Protein AF-A0A814PKD3-F1 (afdb_monomer)

Mean predicted aligned error: 10.07 Å

Sequence (120 aa):
MDLLVVTLWNLKHYHAERYIA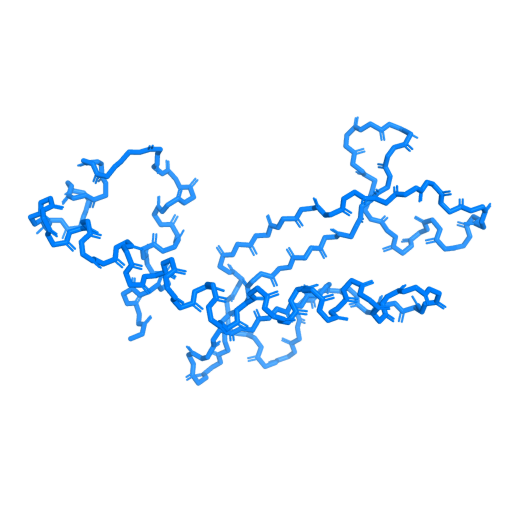TDLYLDPSMVHCMLSKIVDILHSSVYPELVSLLANMAGKNVKHGPEQHHKLIVDSTFIAIPKPNDSQQRKAYYNSKSATNYAFKVQIACDFYHRISTCV

Structure (mmCIF, N/CA/C/O backbone):
data_AF-A0A814PKD3-F1
#
_entry.id   AF-A0A814PKD3-F1
#
loop_
_atom_site.group_PDB
_atom_site.id
_atom_site.type_symbol
_atom_site.label_atom_id
_atom_site.label_alt_id
_atom_site.label_comp_id
_atom_site.label_asym_id
_atom_site.label_entity_id
_atom_site.label_seq_id
_atom_site.pdbx_PDB_ins_code
_atom_site.Cartn_x
_atom_site.Cartn_y
_atom_site.Cartn_z
_atom_site.occupancy
_atom_site.B_iso_or_equiv
_atom_site.auth_seq_id
_atom_site.auth_comp_id
_atom_site.auth_asym_id
_atom_site.auth_atom_id
_atom_site.pdbx_PDB_model_num
ATOM 1 N N . MET A 1 1 ? 3.229 -10.562 -11.720 1.00 53.62 1 MET A N 1
ATOM 2 C CA . MET A 1 1 ? 2.881 -10.010 -10.392 1.00 53.62 1 MET A CA 1
ATOM 3 C C . MET A 1 1 ? 4.115 -9.699 -9.543 1.00 53.62 1 MET A C 1
ATOM 5 O O . MET A 1 1 ? 4.053 -8.760 -8.766 1.00 53.62 1 MET A O 1
ATOM 9 N N . ASP A 1 2 ? 5.256 -10.369 -9.744 1.00 63.06 2 ASP A N 1
ATOM 10 C CA . ASP A 1 2 ? 6.516 -10.010 -9.059 1.00 63.06 2 ASP A CA 1
ATOM 11 C C . ASP A 1 2 ? 6.993 -8.583 -9.369 1.00 63.06 2 ASP A C 1
ATOM 13 O O . ASP A 1 2 ? 7.460 -7.880 -8.479 1.00 63.06 2 ASP A O 1
ATOM 17 N N . LEU A 1 3 ? 6.765 -8.109 -10.600 1.00 65.88 3 LEU A N 1
ATOM 18 C CA . LEU A 1 3 ? 7.083 -6.739 -11.014 1.00 65.88 3 LEU A CA 1
ATOM 19 C C . LEU A 1 3 ? 6.358 -5.682 -10.161 1.00 65.88 3 LEU A C 1
ATOM 21 O O . LEU A 1 3 ? 6.954 -4.689 -9.785 1.00 65.88 3 LEU A O 1
ATOM 25 N N . LEU A 1 4 ? 5.098 -5.928 -9.788 1.00 65.56 4 LEU A N 1
ATOM 26 C CA . LEU A 1 4 ? 4.282 -5.018 -8.974 1.00 65.56 4 LEU A CA 1
ATOM 27 C C . LEU A 1 4 ? 4.860 -4.861 -7.564 1.00 65.56 4 LEU A C 1
ATOM 29 O O . LEU A 1 4 ? 5.010 -3.749 -7.071 1.00 65.56 4 LEU A O 1
ATOM 33 N N . VAL A 1 5 ? 5.241 -5.977 -6.944 1.00 65.56 5 VAL A N 1
ATOM 34 C CA . VAL A 1 5 ? 5.875 -5.992 -5.622 1.00 65.56 5 VAL A CA 1
ATOM 35 C C . VAL A 1 5 ? 7.242 -5.311 -5.657 1.00 65.56 5 VAL A C 1
ATOM 37 O O . VAL A 1 5 ? 7.533 -4.479 -4.801 1.00 65.56 5 VAL A O 1
ATOM 40 N N . VAL A 1 6 ? 8.066 -5.626 -6.660 1.00 68.00 6 VAL A N 1
ATOM 41 C CA . VAL A 1 6 ? 9.390 -5.016 -6.842 1.00 68.00 6 VAL A CA 1
ATOM 42 C C . VAL A 1 6 ? 9.268 -3.514 -7.093 1.00 68.00 6 VAL A C 1
ATOM 44 O O . VAL A 1 6 ? 10.019 -2.735 -6.511 1.00 68.00 6 VAL A O 1
ATOM 47 N N . THR A 1 7 ? 8.314 -3.069 -7.909 1.00 68.38 7 THR A N 1
ATOM 48 C CA . THR A 1 7 ? 8.118 -1.641 -8.172 1.00 68.38 7 THR A CA 1
ATOM 49 C C . THR A 1 7 ? 7.571 -0.906 -6.949 1.00 68.38 7 THR A C 1
ATOM 51 O O . THR A 1 7 ? 8.069 0.171 -6.637 1.00 68.38 7 THR A O 1
ATOM 54 N N . LEU A 1 8 ? 6.624 -1.484 -6.203 1.00 68.44 8 LEU A N 1
ATOM 55 C CA . LEU A 1 8 ? 6.135 -0.893 -4.951 1.00 68.44 8 LEU A CA 1
ATOM 56 C C . LEU A 1 8 ? 7.239 -0.802 -3.885 1.00 68.44 8 LEU A C 1
ATOM 58 O O . LEU A 1 8 ? 7.366 0.215 -3.206 1.00 68.44 8 LEU A O 1
ATOM 62 N N . TRP A 1 9 ? 8.094 -1.822 -3.783 1.00 68.81 9 TRP A N 1
ATOM 63 C CA . TRP A 1 9 ? 9.277 -1.773 -2.924 1.00 68.81 9 TRP A CA 1
ATOM 64 C C . TRP A 1 9 ? 10.242 -0.657 -3.345 1.00 68.81 9 TRP A C 1
ATOM 66 O O . TRP A 1 9 ? 10.719 0.096 -2.498 1.00 68.81 9 TRP A O 1
ATOM 76 N N . ASN A 1 10 ? 10.505 -0.507 -4.644 1.00 67.25 10 ASN A N 1
ATOM 77 C CA . ASN A 1 10 ? 11.372 0.551 -5.164 1.00 67.25 10 ASN A CA 1
ATOM 78 C C . ASN A 1 10 ? 10.790 1.953 -4.943 1.00 67.25 10 ASN A C 1
ATOM 80 O O . ASN A 1 10 ? 11.535 2.857 -4.581 1.00 67.25 10 ASN A O 1
ATOM 84 N N . LEU A 1 11 ? 9.471 2.133 -5.063 1.00 69.44 11 LEU A N 1
ATOM 85 C CA . LEU A 1 11 ? 8.791 3.396 -4.746 1.00 69.44 11 LEU A CA 1
ATOM 86 C C . LEU A 1 11 ? 8.992 3.838 -3.292 1.00 69.44 11 LEU A C 1
ATOM 88 O O . LEU A 1 11 ? 9.049 5.032 -3.010 1.00 69.44 11 LEU A O 1
ATOM 92 N N . LYS A 1 12 ? 9.141 2.888 -2.365 1.00 68.81 12 LYS A N 1
ATOM 93 C CA . LYS A 1 12 ? 9.450 3.186 -0.961 1.00 68.81 12 LYS A CA 1
ATOM 94 C C . LYS A 1 12 ? 10.875 3.720 -0.762 1.00 68.81 12 LYS A C 1
ATOM 96 O O . LYS A 1 12 ? 11.117 4.452 0.193 1.00 68.81 12 LYS A O 1
ATOM 101 N N . HIS A 1 13 ? 11.810 3.337 -1.631 1.00 70.94 13 HIS A N 1
ATOM 102 C CA . HIS A 1 13 ? 13.234 3.673 -1.509 1.00 70.94 13 HIS A CA 1
ATOM 103 C C . HIS A 1 13 ? 13.647 4.849 -2.403 1.00 70.94 13 HIS A C 1
ATOM 105 O O . HIS A 1 13 ? 14.575 5.581 -2.063 1.00 70.94 13 HIS A O 1
ATOM 111 N N . TYR A 1 14 ? 12.946 5.063 -3.517 1.00 73.75 14 TYR A N 1
ATOM 112 C CA . TYR A 1 14 ? 13.277 6.071 -4.515 1.00 73.75 14 TYR A CA 1
ATOM 113 C C . TYR A 1 14 ? 12.160 7.097 -4.679 1.00 73.75 14 TYR A C 1
ATOM 115 O O . TYR A 1 14 ? 11.038 6.776 -5.050 1.00 73.75 14 TYR A O 1
ATOM 123 N N . HIS A 1 15 ? 12.506 8.371 -4.493 1.00 71.31 15 HIS A N 1
ATOM 124 C CA . HIS A 1 15 ? 11.575 9.493 -4.645 1.00 71.31 15 HIS A CA 1
ATOM 125 C C . HIS A 1 15 ? 11.369 9.956 -6.101 1.00 71.31 15 HIS A C 1
ATOM 127 O O . HIS A 1 15 ? 10.602 10.887 -6.332 1.00 71.31 15 HIS A O 1
ATOM 133 N N . ALA A 1 16 ? 12.066 9.365 -7.081 1.00 76.38 16 ALA A N 1
ATOM 134 C CA . ALA A 1 16 ? 11.964 9.766 -8.487 1.00 76.38 16 ALA A CA 1
ATOM 135 C C . ALA A 1 16 ? 12.110 8.582 -9.455 1.00 76.38 16 ALA A C 1
ATOM 137 O O . ALA A 1 16 ? 12.966 7.715 -9.264 1.00 76.38 16 ALA A O 1
ATOM 138 N N . GLU A 1 17 ? 11.336 8.613 -10.546 1.00 80.81 17 GLU A N 1
ATOM 139 C CA . GLU A 1 17 ? 11.250 7.546 -11.561 1.00 80.81 17 GLU A CA 1
ATOM 140 C C . GLU A 1 17 ? 12.612 7.177 -12.167 1.00 80.81 17 GLU A C 1
ATOM 142 O O . GLU A 1 17 ? 12.900 6.003 -12.386 1.00 80.81 17 GLU A O 1
ATOM 147 N N . ARG A 1 18 ? 13.491 8.168 -12.377 1.00 82.19 18 ARG A N 1
ATOM 148 C CA . ARG A 1 18 ? 14.828 7.967 -12.965 1.00 82.19 18 ARG A CA 1
ATOM 149 C C . ARG A 1 18 ? 15.704 6.979 -12.186 1.00 82.19 18 ARG A C 1
ATOM 151 O O . ARG A 1 18 ? 16.515 6.278 -12.785 1.00 82.19 18 ARG A O 1
ATOM 158 N N . TYR A 1 19 ? 15.547 6.922 -10.862 1.00 83.06 19 TYR A N 1
ATOM 159 C CA . TYR A 1 19 ? 16.320 6.007 -10.022 1.00 83.06 19 TYR A CA 1
ATOM 160 C C . TYR A 1 19 ? 15.792 4.579 -10.147 1.00 83.06 19 TYR A C 1
ATOM 162 O O . TYR A 1 19 ? 16.578 3.651 -10.280 1.00 83.06 19 TYR A O 1
ATOM 170 N N . ILE A 1 20 ? 14.469 4.423 -10.244 1.00 81.12 20 ILE A N 1
ATOM 171 C CA . ILE A 1 20 ? 13.818 3.134 -10.507 1.00 81.12 20 ILE A CA 1
ATOM 172 C C . ILE A 1 20 ? 14.215 2.602 -11.893 1.00 81.12 20 ILE A C 1
ATOM 174 O O . ILE A 1 20 ? 14.514 1.421 -12.036 1.00 81.12 20 ILE A O 1
ATOM 178 N N . ALA A 1 21 ? 14.253 3.472 -12.908 1.00 84.25 21 ALA A N 1
ATOM 179 C CA . ALA A 1 21 ? 14.690 3.122 -14.262 1.00 84.25 21 ALA A CA 1
ATOM 180 C C . ALA A 1 21 ? 16.131 2.604 -14.285 1.00 84.25 21 ALA A C 1
ATOM 182 O O . ALA A 1 21 ? 16.412 1.584 -14.910 1.00 84.25 21 ALA A O 1
ATOM 183 N N . THR A 1 22 ? 17.019 3.279 -13.551 1.00 85.38 22 THR A N 1
ATOM 184 C CA . THR A 1 22 ? 18.424 2.878 -13.419 1.00 85.38 22 THR A CA 1
ATOM 185 C C . THR A 1 22 ? 18.553 1.517 -12.736 1.00 85.38 22 THR A C 1
ATOM 187 O O . THR A 1 22 ? 19.208 0.632 -13.278 1.00 85.38 22 THR A O 1
ATOM 190 N N . ASP A 1 23 ? 17.892 1.323 -11.594 1.00 81.81 23 ASP A N 1
ATOM 191 C CA . ASP A 1 23 ? 18.001 0.091 -10.801 1.00 81.81 23 ASP A CA 1
ATOM 192 C C . ASP A 1 23 ? 17.406 -1.133 -11.497 1.00 81.81 23 ASP A C 1
ATOM 194 O O . ASP A 1 23 ? 17.924 -2.243 -11.377 1.00 81.81 23 ASP A O 1
ATOM 198 N N . LEU A 1 24 ? 16.310 -0.943 -12.231 1.00 82.00 24 LEU A N 1
ATOM 199 C CA . LEU A 1 24 ? 15.641 -2.027 -12.946 1.00 82.00 24 LEU A CA 1
ATOM 200 C C . LEU A 1 24 ? 16.182 -2.230 -14.367 1.00 82.00 24 LEU A C 1
ATOM 202 O O . LEU A 1 24 ? 15.719 -3.142 -15.050 1.00 82.00 24 LEU A O 1
ATOM 206 N N . TYR A 1 25 ? 17.143 -1.411 -14.811 1.00 86.56 25 TYR A N 1
ATOM 207 C CA . TYR A 1 25 ? 17.642 -1.384 -16.190 1.00 86.56 25 TYR A CA 1
ATOM 208 C C . TYR A 1 25 ? 16.509 -1.258 -17.222 1.00 86.56 25 TYR A C 1
ATOM 210 O O . TYR A 1 25 ? 16.459 -1.983 -18.217 1.00 86.56 25 TYR A O 1
ATOM 218 N N . LEU A 1 26 ? 15.574 -0.341 -16.968 1.00 85.38 26 LEU A N 1
ATOM 219 C CA . LEU A 1 26 ? 14.396 -0.107 -17.802 1.00 85.38 26 LEU A CA 1
ATOM 220 C C . LEU A 1 26 ? 14.417 1.278 -18.439 1.00 85.38 26 LEU A C 1
ATOM 222 O O . LEU A 1 26 ? 14.975 2.231 -17.896 1.00 85.38 26 LEU A O 1
ATOM 226 N N . ASP A 1 27 ? 13.730 1.398 -19.571 1.00 89.94 27 ASP A N 1
ATOM 227 C CA . ASP A 1 27 ? 13.464 2.695 -20.182 1.00 89.94 27 ASP A CA 1
ATOM 228 C C . ASP A 1 27 ? 12.543 3.551 -19.279 1.00 89.94 27 ASP A C 1
ATOM 230 O O . ASP A 1 27 ? 11.570 3.021 -18.724 1.00 89.94 27 ASP A O 1
ATOM 234 N N . PRO A 1 28 ? 12.784 4.870 -19.137 1.00 84.88 28 PRO A N 1
ATOM 235 C CA . PRO A 1 28 ? 11.940 5.744 -18.322 1.00 84.88 28 PRO A CA 1
ATOM 236 C C . PRO A 1 28 ? 10.455 5.721 -18.705 1.00 84.88 28 PRO A C 1
ATOM 238 O O . PRO A 1 28 ? 9.602 5.744 -17.821 1.00 84.88 28 PRO A O 1
ATOM 241 N N . SER A 1 29 ? 10.120 5.616 -19.996 1.00 86.75 29 SER A N 1
ATOM 242 C CA . SER A 1 29 ? 8.723 5.533 -20.445 1.00 86.75 29 SER A CA 1
ATOM 243 C C . SER A 1 29 ? 8.054 4.231 -19.999 1.00 86.75 29 SER A C 1
ATOM 245 O O . SER A 1 29 ? 6.871 4.215 -19.648 1.00 86.75 29 SER A O 1
ATOM 247 N N . MET A 1 30 ? 8.825 3.143 -19.933 1.00 84.19 30 MET A N 1
ATOM 248 C CA . MET A 1 30 ? 8.363 1.859 -19.423 1.00 84.19 30 MET A CA 1
ATOM 249 C C . MET A 1 30 ? 8.148 1.918 -17.909 1.00 84.19 30 MET A C 1
ATOM 251 O O . MET A 1 30 ? 7.130 1.422 -17.429 1.00 84.19 30 MET A O 1
ATOM 255 N N . VAL A 1 31 ? 9.038 2.583 -17.163 1.00 83.44 31 VAL A N 1
ATOM 256 C CA . VAL A 1 31 ? 8.837 2.855 -15.729 1.00 83.44 31 VAL A CA 1
ATOM 257 C C . VAL A 1 31 ? 7.584 3.683 -15.498 1.00 83.44 31 VAL A C 1
ATOM 259 O O . VAL A 1 31 ? 6.755 3.285 -14.685 1.00 83.44 31 VAL A O 1
ATOM 262 N N . HIS A 1 32 ? 7.394 4.764 -16.249 1.00 82.75 32 HIS A N 1
ATOM 263 C CA . HIS A 1 32 ? 6.195 5.588 -16.154 1.00 82.75 32 HIS A CA 1
ATOM 264 C C . HIS A 1 32 ? 4.921 4.764 -16.401 1.00 82.75 32 HIS A C 1
ATOM 266 O O . HIS A 1 32 ? 4.014 4.758 -15.573 1.00 82.75 32 HIS A O 1
ATOM 272 N N . CYS A 1 33 ? 4.885 3.969 -17.477 1.00 84.06 33 CYS A N 1
ATOM 273 C CA . CYS A 1 33 ? 3.752 3.093 -17.784 1.00 84.06 33 CYS A CA 1
ATOM 274 C C . CYS A 1 33 ? 3.478 2.066 -16.671 1.00 84.06 33 CYS A C 1
ATOM 276 O O . CYS A 1 33 ? 2.321 1.828 -16.314 1.00 84.06 33 CYS A O 1
ATOM 278 N N . MET A 1 34 ? 4.526 1.457 -16.105 1.00 82.44 34 MET A N 1
ATOM 279 C CA . MET A 1 34 ? 4.380 0.554 -14.963 1.00 82.44 34 MET A CA 1
ATOM 280 C C . MET A 1 34 ? 3.789 1.285 -13.760 1.00 82.44 34 MET A C 1
ATOM 282 O O . MET A 1 34 ? 2.818 0.802 -13.189 1.00 82.44 34 MET A O 1
ATOM 286 N N . LEU A 1 35 ? 4.333 2.447 -13.396 1.00 80.81 35 LEU A N 1
ATOM 287 C CA . LEU A 1 35 ? 3.863 3.232 -12.258 1.00 80.81 35 LEU A CA 1
ATOM 288 C C . LEU A 1 35 ? 2.398 3.639 -12.410 1.00 80.81 35 LEU A C 1
ATOM 290 O O . LEU A 1 35 ? 1.632 3.450 -11.467 1.00 80.81 35 LEU A O 1
ATOM 294 N N . SER A 1 36 ? 1.975 4.091 -13.594 1.00 78.69 36 SER A N 1
ATOM 295 C CA . SER A 1 36 ? 0.564 4.390 -13.869 1.00 78.69 36 SER A CA 1
ATOM 296 C C . SER A 1 36 ? -0.330 3.172 -13.637 1.00 78.69 36 SER A C 1
ATOM 298 O O . SER A 1 36 ? -1.309 3.264 -12.903 1.00 78.69 36 SER A O 1
ATOM 300 N N . LYS A 1 37 ? 0.047 1.994 -14.156 1.00 80.62 37 LYS A N 1
ATOM 301 C CA . LYS A 1 37 ? -0.722 0.756 -13.933 1.00 80.62 37 LYS A CA 1
ATOM 302 C C . LYS A 1 37 ? -0.795 0.363 -12.461 1.00 80.62 37 LYS A C 1
ATOM 304 O O . LYS A 1 37 ? -1.804 -0.174 -12.016 1.00 80.62 37 LYS A O 1
ATOM 309 N N . ILE A 1 38 ? 0.272 0.596 -11.701 1.00 78.56 38 ILE A N 1
ATOM 310 C CA . ILE A 1 38 ? 0.292 0.325 -10.261 1.00 78.56 38 ILE A CA 1
ATOM 311 C C . ILE A 1 38 ? -0.668 1.261 -9.538 1.00 78.56 38 ILE A C 1
ATOM 313 O O . ILE A 1 38 ? -1.451 0.793 -8.717 1.00 78.56 38 ILE A O 1
ATOM 317 N N . VAL A 1 39 ? -0.647 2.554 -9.867 1.00 78.12 39 VAL A N 1
ATOM 318 C CA . VAL A 1 39 ? -1.598 3.534 -9.331 1.00 78.12 39 VAL A CA 1
ATOM 319 C C . VAL A 1 39 ? -3.032 3.114 -9.647 1.00 78.12 39 VAL A C 1
ATOM 321 O O . VAL A 1 39 ? -3.859 3.107 -8.740 1.00 78.12 39 VAL A O 1
ATOM 324 N N . ASP A 1 40 ? -3.315 2.669 -10.872 1.00 78.06 40 ASP A N 1
ATOM 325 C CA . ASP A 1 40 ? -4.645 2.189 -11.264 1.00 78.06 40 ASP A CA 1
ATOM 326 C C . ASP A 1 40 ? -5.078 0.946 -10.466 1.00 78.06 40 ASP A C 1
ATOM 328 O O . ASP A 1 40 ? -6.224 0.856 -10.016 1.00 78.06 40 ASP A O 1
ATOM 332 N N . ILE A 1 41 ? -4.171 -0.013 -10.236 1.00 76.94 41 ILE A N 1
ATOM 333 C CA . ILE A 1 41 ? -4.439 -1.207 -9.414 1.00 76.94 41 ILE A CA 1
ATOM 334 C C . ILE A 1 41 ? -4.713 -0.810 -7.961 1.00 76.94 41 ILE A C 1
ATOM 336 O O . ILE A 1 41 ? -5.692 -1.267 -7.373 1.00 76.94 41 ILE A O 1
ATOM 340 N N . LEU A 1 42 ? -3.885 0.059 -7.378 1.00 75.31 42 LEU A N 1
ATOM 341 C CA . LEU A 1 42 ? -4.088 0.546 -6.015 1.00 75.31 42 LEU A CA 1
ATOM 342 C C . LEU A 1 42 ? -5.413 1.314 -5.900 1.00 75.31 42 LEU A C 1
ATOM 344 O O . LEU A 1 42 ? -6.188 1.083 -4.976 1.00 75.31 42 LEU A O 1
ATOM 348 N N . HIS A 1 43 ? -5.725 2.178 -6.860 1.00 76.81 43 HIS A N 1
ATOM 349 C CA . HIS A 1 43 ? -6.966 2.944 -6.853 1.00 76.81 43 HIS A CA 1
ATOM 350 C C . HIS A 1 43 ? -8.206 2.054 -7.025 1.00 76.81 43 HIS A C 1
ATOM 352 O O . HIS A 1 43 ? -9.224 2.284 -6.385 1.00 76.81 43 HIS A O 1
ATOM 358 N N . SER A 1 44 ? -8.142 1.022 -7.865 1.00 77.19 44 SER A N 1
ATOM 359 C CA . SER A 1 44 ? -9.284 0.128 -8.107 1.00 77.19 44 SER A CA 1
ATOM 360 C C . SER A 1 44 ? -9.473 -0.940 -7.029 1.00 77.19 44 SER A C 1
ATOM 362 O O . SER A 1 44 ? -10.608 -1.315 -6.751 1.00 77.19 44 SER A O 1
ATOM 364 N N . SER A 1 45 ? -8.386 -1.427 -6.424 1.00 73.19 45 SER A N 1
ATOM 365 C CA . SER A 1 45 ? -8.422 -2.585 -5.518 1.00 73.19 45 SER A CA 1
ATOM 366 C C . SER A 1 45 ? -8.250 -2.196 -4.050 1.00 73.19 45 SER A C 1
ATOM 368 O O . SER A 1 45 ? -8.944 -2.717 -3.189 1.00 73.19 45 SER A O 1
ATOM 370 N N . VAL A 1 46 ? -7.349 -1.256 -3.753 1.00 73.19 46 VAL A N 1
ATOM 371 C CA . VAL A 1 46 ? -6.970 -0.901 -2.373 1.00 73.19 46 VAL A CA 1
ATOM 372 C C . VAL A 1 46 ? -7.835 0.235 -1.841 1.00 73.19 46 VAL A C 1
ATOM 374 O O . VAL A 1 46 ? -8.293 0.181 -0.703 1.00 73.19 46 VAL A O 1
ATOM 377 N N . TYR A 1 47 ? -8.089 1.269 -2.648 1.00 76.12 47 TYR A N 1
ATOM 378 C CA . TYR A 1 47 ? -8.839 2.443 -2.193 1.00 76.12 47 TYR A CA 1
ATOM 379 C C . TYR A 1 47 ? -10.274 2.118 -1.727 1.00 76.12 47 TYR A C 1
ATOM 381 O O . TYR A 1 47 ? -10.642 2.572 -0.641 1.00 76.12 47 TYR A O 1
ATOM 389 N N . PRO A 1 48 ? -11.081 1.302 -2.441 1.00 76.69 48 PRO A N 1
ATOM 390 C CA . PRO A 1 48 ? -12.429 0.963 -1.984 1.00 76.69 48 PRO A CA 1
ATOM 391 C C . PRO A 1 48 ? -12.425 0.168 -0.676 1.00 76.69 48 PRO A C 1
ATOM 393 O O . PRO A 1 48 ? -13.247 0.427 0.205 1.00 76.69 48 PRO A O 1
ATOM 396 N N . GLU A 1 49 ? -11.477 -0.764 -0.521 1.00 72.81 49 GLU A N 1
ATOM 397 C CA . GLU A 1 49 ? -11.298 -1.507 0.728 1.00 72.81 49 GLU A CA 1
ATOM 398 C C . GLU A 1 49 ? -10.917 -0.574 1.874 1.00 72.81 49 GLU A C 1
ATOM 400 O O . GLU A 1 49 ? -11.524 -0.648 2.938 1.00 72.81 49 GLU A O 1
ATOM 405 N N . LEU A 1 50 ? -9.986 0.357 1.648 1.00 72.06 50 LEU A N 1
ATOM 406 C CA . LEU A 1 50 ? -9.557 1.329 2.652 1.00 72.06 50 LEU A CA 1
ATOM 407 C C . LEU A 1 50 ? -10.723 2.212 3.123 1.00 72.06 50 LEU A C 1
ATOM 409 O O . LEU A 1 50 ? -10.904 2.421 4.323 1.00 72.06 50 LEU A O 1
ATOM 413 N N . VAL A 1 51 ? -11.540 2.705 2.188 1.00 74.56 51 VAL A N 1
ATOM 414 C CA . VAL A 1 51 ? -12.727 3.520 2.491 1.00 74.56 51 VAL A CA 1
ATOM 415 C C . VAL A 1 51 ? -13.764 2.706 3.273 1.00 74.56 51 VAL A C 1
ATOM 417 O O . VAL A 1 51 ? -14.285 3.180 4.285 1.00 74.56 51 VAL A O 1
ATOM 420 N N . SER A 1 52 ? -14.032 1.466 2.855 1.00 73.56 52 SER A N 1
ATOM 421 C CA . SER A 1 52 ? -14.957 0.555 3.544 1.00 73.56 52 SER A CA 1
ATOM 422 C C . SER A 1 52 ? -14.470 0.192 4.949 1.00 73.56 52 SER A C 1
ATOM 424 O O . SER A 1 52 ? -15.241 0.187 5.911 1.00 73.56 52 SER A O 1
ATOM 426 N N . LEU A 1 53 ? -13.175 -0.074 5.097 1.00 70.12 53 LEU A N 1
ATOM 427 C CA . LEU A 1 53 ? -12.535 -0.388 6.364 1.00 70.12 53 LEU A CA 1
ATOM 428 C C . LEU A 1 53 ? -12.677 0.783 7.343 1.00 70.12 53 LEU A C 1
ATOM 430 O O . LEU A 1 53 ? -13.116 0.580 8.473 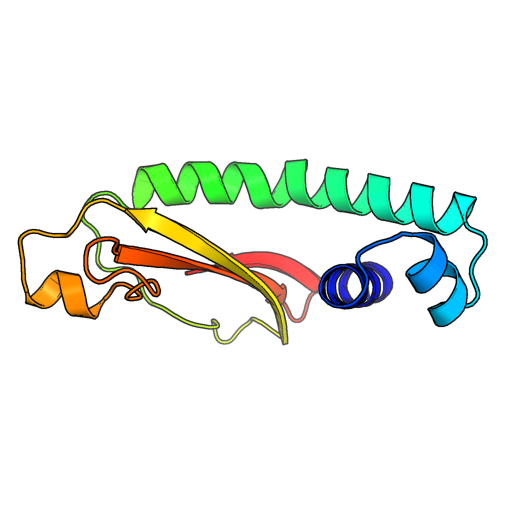1.00 70.12 53 LEU A O 1
ATOM 434 N N . LEU A 1 54 ? -12.420 2.017 6.902 1.00 67.38 54 LEU A N 1
ATOM 435 C CA . LEU A 1 54 ? -12.617 3.211 7.729 1.00 67.38 54 LEU A CA 1
ATOM 436 C C . LEU A 1 54 ? -14.066 3.385 8.196 1.00 67.38 54 LEU A C 1
ATOM 438 O O . LEU A 1 54 ? -14.288 3.718 9.360 1.00 67.38 54 LEU A O 1
ATOM 442 N N . ALA A 1 55 ? -15.044 3.105 7.333 1.00 69.38 55 ALA A N 1
ATOM 443 C CA . ALA A 1 55 ? -16.456 3.137 7.712 1.00 69.38 55 ALA A CA 1
ATOM 444 C C . ALA A 1 55 ? -16.810 2.049 8.748 1.00 69.38 55 ALA A C 1
ATOM 446 O O . ALA A 1 55 ? -17.595 2.287 9.665 1.00 69.38 55 ALA A O 1
ATOM 447 N N . ASN A 1 56 ? -16.204 0.864 8.636 1.00 65.12 56 ASN A N 1
ATOM 448 C CA . ASN A 1 56 ? -16.493 -0.298 9.481 1.00 65.12 56 ASN A CA 1
ATOM 449 C C . ASN A 1 56 ? -15.730 -0.331 10.817 1.00 65.12 56 ASN A C 1
ATOM 451 O O . ASN A 1 56 ? -16.130 -1.069 11.723 1.00 65.12 56 ASN A O 1
ATOM 455 N N . MET A 1 57 ? -14.642 0.433 10.950 1.00 63.34 57 MET A N 1
ATOM 456 C CA . MET A 1 57 ? -13.800 0.471 12.154 1.00 63.34 57 MET A CA 1
ATOM 457 C C . MET A 1 57 ? -14.338 1.376 13.272 1.00 63.34 57 MET A C 1
ATOM 459 O O . MET A 1 57 ? -13.768 1.393 14.365 1.00 63.34 57 MET A O 1
ATOM 463 N N . ALA A 1 58 ? -15.456 2.078 13.065 1.00 58.50 58 ALA A N 1
ATOM 464 C CA . ALA A 1 58 ? -16.129 2.817 14.130 1.00 58.50 58 ALA A CA 1
ATOM 465 C C . ALA A 1 58 ? -16.622 1.857 15.239 1.00 58.50 58 ALA A C 1
ATOM 467 O O . ALA A 1 58 ? -17.662 1.214 15.119 1.00 58.50 58 ALA A O 1
ATOM 468 N N . GLY A 1 59 ? -15.856 1.755 16.333 1.00 55.84 59 GLY A N 1
ATOM 469 C CA . GLY A 1 59 ? -16.257 1.063 17.564 1.00 55.84 59 GLY A CA 1
ATOM 470 C C . GLY A 1 59 ? -15.953 -0.439 17.650 1.00 55.84 59 GLY A C 1
ATOM 471 O O . GLY A 1 59 ? -16.503 -1.099 18.531 1.00 55.84 59 GLY A O 1
ATOM 472 N N . LYS A 1 60 ? -15.095 -1.003 16.787 1.00 60.25 60 LYS A N 1
ATOM 473 C CA . LYS A 1 60 ? -14.734 -2.437 16.822 1.00 60.25 60 LYS A CA 1
ATOM 474 C C . LYS A 1 60 ? -13.290 -2.676 17.271 1.00 60.25 60 LYS A C 1
ATOM 476 O O . LYS A 1 60 ? -12.401 -1.887 16.972 1.00 60.25 60 LYS A O 1
ATOM 481 N N . ASN A 1 61 ? -13.058 -3.805 17.950 1.00 57.28 61 ASN A N 1
ATOM 482 C CA . ASN A 1 61 ? -11.713 -4.328 18.203 1.00 57.28 61 ASN A CA 1
ATOM 483 C C . ASN A 1 61 ? -11.157 -4.909 16.902 1.00 57.28 61 ASN A C 1
ATOM 485 O O . ASN A 1 61 ? -11.654 -5.925 16.414 1.00 57.28 61 ASN A O 1
ATOM 489 N N . VAL A 1 62 ? -10.140 -4.260 16.348 1.00 60.88 62 VAL A N 1
ATOM 490 C CA . VAL A 1 62 ? -9.512 -4.672 15.093 1.00 60.88 62 VAL A CA 1
ATOM 491 C C . VAL A 1 62 ? -8.262 -5.481 15.420 1.00 60.88 62 VAL A C 1
ATOM 493 O O . VAL A 1 62 ? -7.461 -5.087 16.268 1.00 60.88 62 VAL A O 1
ATOM 496 N N . LYS A 1 63 ? -8.124 -6.659 14.804 1.00 59.78 63 LYS A N 1
ATOM 497 C CA . LYS A 1 63 ? -6.896 -7.446 14.927 1.00 59.78 63 LYS A CA 1
ATOM 498 C C . LYS A 1 63 ? -5.809 -6.750 14.123 1.00 59.78 63 LYS A C 1
ATOM 500 O O . LYS A 1 63 ? -6.041 -6.443 12.962 1.00 59.78 63 LYS A O 1
ATOM 505 N N . HIS A 1 64 ? -4.671 -6.531 14.770 1.00 62.34 64 HIS A N 1
ATOM 506 C CA . HIS A 1 64 ? -3.506 -5.909 14.165 1.00 62.34 64 HIS A CA 1
ATOM 507 C C . HIS A 1 64 ? -2.488 -6.960 13.723 1.00 62.34 64 HIS A C 1
ATOM 509 O O . HIS A 1 64 ? -2.109 -7.823 14.522 1.00 62.34 64 HIS A O 1
ATOM 515 N N . GLY A 1 65 ? -1.986 -6.833 12.498 1.00 59.38 65 GLY A N 1
ATOM 516 C CA . GLY A 1 65 ? -0.818 -7.552 11.998 1.00 59.38 65 GLY A CA 1
ATOM 517 C C . GLY A 1 65 ? -1.080 -8.461 10.793 1.00 59.38 65 GLY A C 1
ATOM 518 O O . GLY A 1 65 ? -2.212 -8.624 10.343 1.00 59.38 65 GLY A O 1
ATOM 519 N N . PRO A 1 66 ? -0.010 -9.065 10.244 1.00 62.34 66 PRO A N 1
ATOM 520 C CA . PRO A 1 66 ? -0.108 -9.898 9.055 1.00 62.34 66 PRO A CA 1
ATOM 521 C C . PRO A 1 66 ? -0.960 -11.142 9.319 1.00 62.34 66 PRO A C 1
ATOM 523 O O . PRO A 1 66 ? -0.713 -11.899 10.259 1.00 62.34 66 PRO A O 1
ATOM 526 N N . GLU A 1 67 ? -1.942 -11.376 8.453 1.00 72.62 67 GLU A N 1
ATOM 527 C CA . GLU A 1 67 ? -2.693 -12.625 8.439 1.00 72.62 67 GLU A CA 1
ATOM 528 C C . GLU A 1 67 ? -1.841 -13.790 7.917 1.00 72.62 67 GLU A C 1
ATOM 530 O O . GLU A 1 67 ? -0.906 -13.600 7.140 1.00 72.62 67 GLU A O 1
ATOM 535 N N . GLN A 1 68 ? -2.191 -15.022 8.307 1.00 76.00 68 GLN A N 1
ATOM 536 C CA . GLN A 1 68 ? -1.435 -16.237 7.951 1.00 76.00 68 GLN A CA 1
ATOM 537 C C . GLN A 1 68 ? -1.294 -16.465 6.438 1.00 76.00 68 GLN A C 1
ATOM 539 O O . GLN A 1 68 ? -0.396 -17.181 6.005 1.00 76.00 68 GLN A O 1
ATOM 544 N N . HIS A 1 69 ? -2.179 -15.875 5.636 1.00 75.69 69 HIS A N 1
ATOM 545 C CA . HIS A 1 69 ? -2.176 -16.022 4.186 1.00 75.69 69 HIS A CA 1
ATOM 546 C C . HIS A 1 69 ? -1.381 -14.919 3.462 1.00 75.69 69 HIS A C 1
ATOM 548 O O . HIS A 1 69 ? -1.222 -14.989 2.243 1.00 75.69 69 HIS A O 1
ATOM 554 N N . HIS A 1 70 ? -0.857 -13.919 4.177 1.00 78.19 70 HIS A N 1
ATOM 555 C CA . HIS A 1 70 ? -0.016 -12.882 3.586 1.00 78.19 70 HIS A CA 1
ATOM 556 C C . HIS A 1 70 ? 1.425 -13.374 3.414 1.00 78.19 70 HIS A C 1
ATOM 558 O O . HIS A 1 70 ? 2.052 -13.864 4.351 1.00 78.19 70 HIS A O 1
ATOM 564 N N . LYS A 1 71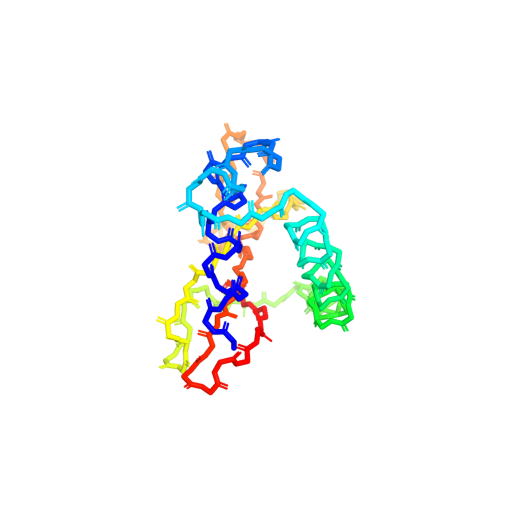 ? 1.964 -13.205 2.204 1.00 78.12 71 LYS A N 1
ATOM 565 C CA . LYS A 1 71 ? 3.342 -13.562 1.845 1.00 78.12 71 LYS A CA 1
ATOM 566 C C . LYS A 1 71 ? 4.309 -12.413 2.124 1.00 78.12 71 LYS A C 1
ATOM 568 O O . LYS A 1 71 ? 5.436 -12.651 2.550 1.00 78.12 71 LYS A O 1
ATOM 573 N N . LEU A 1 72 ? 3.890 -11.173 1.863 1.00 76.69 72 LEU A N 1
ATOM 574 C CA . LEU A 1 72 ? 4.732 -9.986 2.004 1.00 76.69 72 LEU A CA 1
ATOM 575 C C . LEU A 1 72 ? 3.901 -8.748 2.350 1.00 76.69 72 LEU A C 1
ATOM 577 O O . LEU A 1 72 ? 2.865 -8.503 1.737 1.00 76.69 72 LEU A O 1
ATOM 581 N N . ILE A 1 73 ? 4.404 -7.927 3.273 1.00 74.31 73 ILE A N 1
ATOM 582 C CA . ILE A 1 73 ? 3.905 -6.564 3.469 1.00 74.31 73 ILE A CA 1
ATOM 583 C C . ILE A 1 73 ? 4.667 -5.633 2.533 1.00 74.31 73 ILE A C 1
ATOM 585 O O . ILE A 1 73 ? 5.885 -5.494 2.647 1.00 74.31 73 ILE A O 1
ATOM 589 N N . VAL A 1 74 ? 3.941 -5.015 1.610 1.00 73.12 74 VAL A N 1
ATOM 590 C CA . VAL A 1 74 ? 4.511 -4.200 0.538 1.00 73.12 74 VAL A CA 1
ATOM 591 C C . VAL A 1 74 ? 4.664 -2.748 0.980 1.00 73.12 74 VAL A C 1
ATOM 593 O O . VAL A 1 74 ? 5.697 -2.130 0.736 1.00 73.12 74 VAL A O 1
ATOM 596 N N . ASP A 1 75 ? 3.671 -2.229 1.698 1.00 73.06 75 ASP A N 1
ATOM 597 C CA . ASP A 1 75 ? 3.723 -0.898 2.291 1.00 73.06 75 ASP A CA 1
ATOM 598 C C . ASP A 1 75 ? 2.892 -0.836 3.580 1.00 73.06 75 ASP A C 1
ATOM 600 O O . ASP A 1 75 ? 2.087 -1.724 3.877 1.00 73.06 75 ASP A O 1
ATOM 604 N N . SER A 1 76 ? 3.098 0.208 4.376 1.00 74.31 76 SER A N 1
ATOM 605 C CA . SER A 1 76 ? 2.264 0.505 5.532 1.00 74.31 76 SER A CA 1
ATOM 606 C C . SER A 1 76 ? 2.076 2.002 5.706 1.00 74.31 76 SER A C 1
ATOM 608 O O . SER A 1 76 ? 3.051 2.751 5.722 1.00 74.31 76 SER A O 1
ATOM 610 N N . THR A 1 77 ? 0.840 2.410 5.954 1.00 75.44 77 THR A N 1
ATOM 611 C CA . THR A 1 77 ? 0.468 3.786 6.268 1.00 75.44 77 THR A CA 1
ATOM 612 C C . THR A 1 77 ? -0.174 3.874 7.651 1.00 75.44 77 THR A C 1
ATOM 614 O O . THR A 1 77 ? -0.542 2.865 8.255 1.00 75.44 77 THR A O 1
ATOM 617 N N . PHE A 1 78 ? -0.288 5.091 8.175 1.00 76.88 78 PHE A N 1
ATOM 618 C CA . PHE A 1 78 ? -0.941 5.371 9.448 1.00 76.88 78 PHE A CA 1
ATOM 619 C C . PHE A 1 78 ? -2.122 6.303 9.210 1.00 76.88 78 PHE A C 1
ATOM 621 O O . PHE A 1 78 ? -1.938 7.433 8.760 1.00 76.88 78 PHE A O 1
ATOM 628 N N . ILE A 1 79 ? -3.328 5.847 9.538 1.00 76.06 79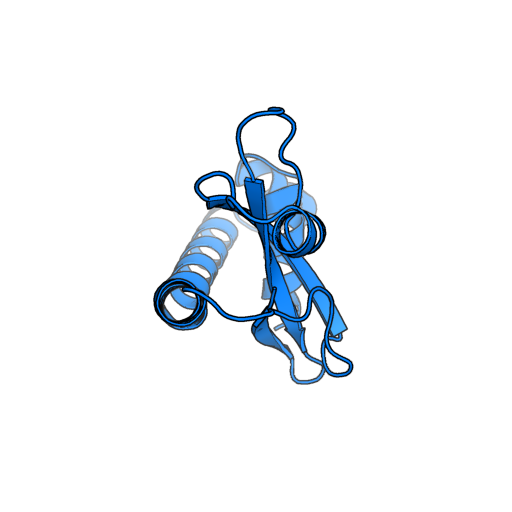 ILE A N 1
ATOM 629 C CA . ILE A 1 79 ? -4.538 6.662 9.432 1.00 76.06 79 ILE A CA 1
ATOM 630 C C . ILE A 1 79 ? -4.828 7.269 10.795 1.00 76.06 79 ILE A C 1
ATOM 632 O O . ILE A 1 79 ? -5.126 6.549 11.749 1.00 76.06 79 ILE A O 1
ATOM 636 N N . ALA A 1 80 ? -4.699 8.592 10.884 1.00 73.94 80 ALA A N 1
ATOM 637 C CA . ALA A 1 80 ? -4.922 9.330 12.117 1.00 73.94 80 ALA A CA 1
ATOM 638 C C . ALA A 1 80 ? -6.381 9.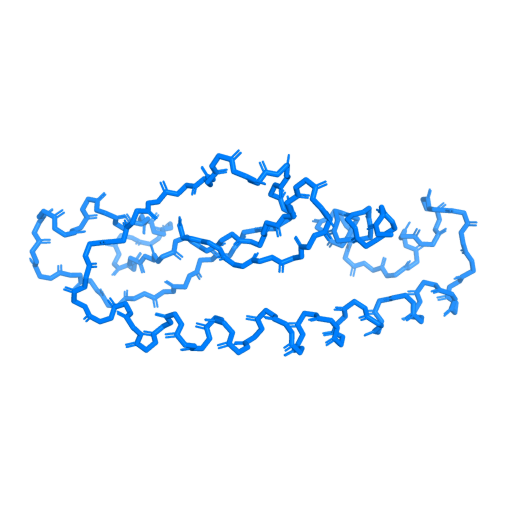217 12.578 1.00 73.94 80 ALA A C 1
ATOM 640 O O . ALA A 1 80 ? -7.311 9.327 11.779 1.00 73.94 80 ALA A O 1
ATOM 641 N N . ILE A 1 81 ? -6.565 9.047 13.883 1.00 72.88 81 ILE A N 1
ATOM 642 C CA . ILE A 1 81 ? -7.864 9.035 14.548 1.00 72.88 81 ILE A CA 1
ATOM 643 C C . ILE A 1 81 ? -7.856 9.956 15.772 1.00 72.88 81 ILE A C 1
ATOM 645 O O . ILE A 1 81 ? -6.803 10.172 16.388 1.00 72.88 81 ILE A O 1
ATOM 649 N N . PRO A 1 82 ? -9.030 10.474 16.173 1.00 72.25 82 PRO A N 1
ATOM 650 C CA . PRO A 1 82 ? -9.177 11.140 17.456 1.00 72.25 82 PRO A CA 1
ATOM 651 C C . PRO A 1 82 ? -8.761 10.220 18.606 1.00 72.25 82 PRO A C 1
ATOM 653 O O . PRO A 1 82 ? -8.951 9.003 18.554 1.00 72.25 82 PRO A O 1
ATOM 656 N N . LYS A 1 83 ? -8.222 10.807 19.677 1.00 74.38 83 LYS A N 1
ATOM 657 C CA . LYS A 1 83 ? -7.848 10.067 20.885 1.00 74.38 83 LYS A CA 1
ATOM 658 C C . LYS A 1 83 ? -9.054 9.308 21.454 1.00 74.38 83 LYS A C 1
ATOM 660 O O . LYS A 1 83 ? -10.030 9.951 21.838 1.00 74.38 83 LYS A O 1
ATOM 665 N N . PRO A 1 84 ? -8.980 7.972 21.600 1.00 71.81 84 PRO A N 1
ATOM 666 C CA . PRO A 1 84 ? -10.034 7.217 22.261 1.00 71.81 84 PRO A CA 1
ATOM 667 C C . PRO A 1 84 ? -10.164 7.644 23.725 1.00 71.81 84 PRO A C 1
ATOM 669 O O . PRO A 1 84 ? -9.162 7.883 24.414 1.00 71.81 84 PRO A O 1
ATOM 672 N N . ASN A 1 85 ? -11.394 7.712 24.229 1.00 74.81 85 ASN A N 1
ATOM 673 C CA . ASN A 1 85 ? -11.646 8.066 25.626 1.00 74.81 85 ASN A CA 1
ATOM 674 C C . ASN A 1 85 ? -11.225 6.938 26.580 1.00 74.81 85 ASN A C 1
ATOM 676 O O . ASN A 1 85 ? -10.663 7.217 27.639 1.00 74.81 85 ASN A O 1
ATOM 680 N N . ASP A 1 86 ? -11.401 5.681 26.167 1.00 78.69 86 ASP A N 1
ATOM 681 C CA . ASP A 1 86 ? -11.060 4.502 26.960 1.00 78.69 86 ASP A CA 1
ATOM 682 C C . ASP A 1 86 ? -9.564 4.139 26.877 1.00 78.69 86 ASP A C 1
ATOM 684 O O . ASP A 1 86 ? -8.972 3.995 25.805 1.00 78.69 86 ASP A O 1
ATOM 688 N N . SER A 1 87 ? -8.953 3.954 28.047 1.00 73.38 87 SER A N 1
ATOM 689 C CA . SER A 1 87 ? -7.568 3.513 28.213 1.00 73.38 87 SER A CA 1
ATOM 690 C C . SER A 1 87 ? -7.281 2.114 27.658 1.00 73.38 87 SER A C 1
ATOM 692 O O . SER A 1 87 ? -6.155 1.874 27.220 1.00 73.38 87 SER A O 1
ATOM 694 N N . GLN A 1 88 ? -8.264 1.206 27.637 1.00 70.62 88 GLN A N 1
ATOM 695 C CA . GLN A 1 88 ? -8.095 -0.124 27.046 1.00 70.62 88 GLN A CA 1
ATOM 696 C C . GLN A 1 88 ? -8.087 -0.048 25.519 1.00 70.62 88 GLN A C 1
ATOM 698 O O . GLN A 1 88 ? -7.179 -0.592 24.894 1.00 70.62 88 GLN A O 1
ATOM 703 N N . GLN A 1 89 ? -9.006 0.716 24.924 1.00 66.69 89 GLN A N 1
ATOM 704 C CA . GLN A 1 89 ? -9.023 0.967 23.479 1.00 66.69 89 GLN A CA 1
ATOM 705 C C . GLN A 1 89 ? -7.735 1.636 22.984 1.00 66.69 89 GLN A C 1
ATOM 707 O O . GLN A 1 89 ? -7.218 1.271 21.935 1.00 66.69 89 GLN A O 1
ATOM 712 N N . ARG A 1 90 ? -7.145 2.557 23.760 1.00 70.44 90 ARG A N 1
ATOM 713 C CA . ARG A 1 90 ? -5.852 3.186 23.420 1.00 70.44 90 ARG A CA 1
ATOM 714 C C . ARG A 1 90 ? -4.713 2.191 23.188 1.00 70.44 90 ARG A C 1
ATOM 716 O O . ARG A 1 90 ? -3.798 2.532 22.450 1.00 70.44 90 ARG A O 1
ATOM 723 N N . LYS A 1 91 ? -4.748 1.001 23.803 1.00 68.25 91 LYS A N 1
ATOM 724 C CA . LYS A 1 91 ? -3.720 -0.039 23.613 1.00 68.25 91 LYS A CA 1
ATOM 725 C C . LYS A 1 91 ? -3.826 -0.744 22.260 1.00 68.25 91 LYS A C 1
ATOM 727 O O . LYS A 1 91 ? -2.844 -1.343 21.838 1.00 68.25 91 LYS A O 1
ATOM 732 N N . ALA A 1 92 ? -4.990 -0.692 21.611 1.00 64.69 92 ALA A N 1
ATOM 733 C CA . ALA A 1 92 ? -5.184 -1.277 20.289 1.00 64.69 92 ALA A CA 1
ATOM 734 C C . ALA A 1 92 ? -4.558 -0.410 19.186 1.00 64.69 92 ALA A C 1
ATOM 736 O O . ALA A 1 92 ? -4.097 -0.936 18.188 1.00 64.69 92 ALA A O 1
ATOM 737 N N . TYR A 1 93 ? -4.478 0.909 19.373 1.00 68.81 93 TYR A N 1
ATOM 738 C CA . TYR A 1 93 ? -4.029 1.823 18.322 1.00 68.81 93 TYR A CA 1
ATOM 739 C C . TYR A 1 93 ? -2.536 2.137 18.395 1.00 68.81 93 TYR A C 1
ATOM 741 O O . TYR A 1 93 ? -1.928 2.175 19.467 1.00 68.81 93 TYR A O 1
ATOM 749 N N . TYR A 1 94 ? -1.947 2.445 17.241 1.00 66.31 94 TYR A N 1
ATOM 750 C CA . TYR A 1 94 ? -0.569 2.900 17.167 1.00 66.31 94 TYR A CA 1
ATOM 751 C C . TYR A 1 94 ? -0.476 4.332 17.696 1.00 66.31 94 TYR A C 1
ATOM 753 O O . TYR A 1 94 ? -1.230 5.217 17.283 1.00 66.31 94 TYR A O 1
ATOM 761 N N . ASN A 1 95 ? 0.467 4.579 18.602 1.00 61.81 95 ASN A N 1
ATOM 762 C CA . ASN A 1 95 ? 0.766 5.935 19.038 1.00 61.81 95 ASN A CA 1
ATOM 763 C C . ASN A 1 95 ? 1.617 6.575 17.936 1.00 61.81 95 ASN A C 1
ATOM 765 O O . ASN A 1 95 ? 2.770 6.181 17.732 1.00 61.81 95 ASN A O 1
ATOM 769 N N . SER A 1 96 ? 1.044 7.498 17.157 1.00 54.06 96 SER A N 1
ATOM 770 C CA . SER A 1 96 ? 1.864 8.264 16.216 1.00 54.06 96 SER A CA 1
ATOM 771 C C . SER A 1 96 ? 2.896 9.066 17.022 1.00 54.06 96 SER A C 1
ATOM 773 O O . SER A 1 96 ? 2.725 9.278 18.220 1.00 54.06 96 SER A O 1
ATOM 775 N N . LYS A 1 97 ? 3.982 9.542 16.402 1.00 51.59 97 LYS A N 1
ATOM 776 C CA . LYS A 1 97 ? 5.037 10.320 17.093 1.00 51.59 97 LYS A CA 1
ATOM 777 C C . LYS A 1 97 ? 4.535 11.606 17.797 1.00 51.59 97 LYS A C 1
ATOM 779 O O . LYS A 1 97 ? 5.335 12.303 18.411 1.00 51.59 97 LYS A O 1
ATOM 784 N N . SER A 1 98 ? 3.240 11.920 17.723 1.00 48.09 98 SER A N 1
ATOM 785 C CA . SER A 1 98 ? 2.554 12.938 18.513 1.00 48.09 98 SER A CA 1
ATOM 786 C C . SER A 1 98 ? 1.743 12.290 19.644 1.00 48.09 98 SER A C 1
ATOM 788 O O . SER A 1 98 ? 0.819 11.523 19.383 1.00 48.09 98 SER A O 1
ATOM 790 N N . ALA A 1 99 ? 2.020 12.670 20.897 1.00 52.84 99 ALA A N 1
ATOM 791 C CA . ALA A 1 99 ? 1.323 12.191 22.102 1.00 52.84 99 ALA A CA 1
ATOM 792 C C . ALA A 1 99 ? -0.201 12.464 22.128 1.00 52.84 99 ALA A C 1
ATOM 794 O O . ALA A 1 99 ? -0.907 11.998 23.029 1.00 52.84 99 ALA A O 1
ATOM 795 N N . THR A 1 100 ? -0.715 13.234 21.166 1.00 55.69 100 THR A N 1
ATOM 796 C CA . THR A 1 100 ? -2.134 13.573 21.027 1.00 55.69 100 THR A CA 1
ATOM 797 C C . THR A 1 100 ? -2.844 12.829 19.895 1.00 55.69 100 THR A C 1
ATOM 799 O O . THR A 1 100 ? -4.072 12.765 19.927 1.00 55.69 100 THR A O 1
ATOM 802 N N . ASN A 1 101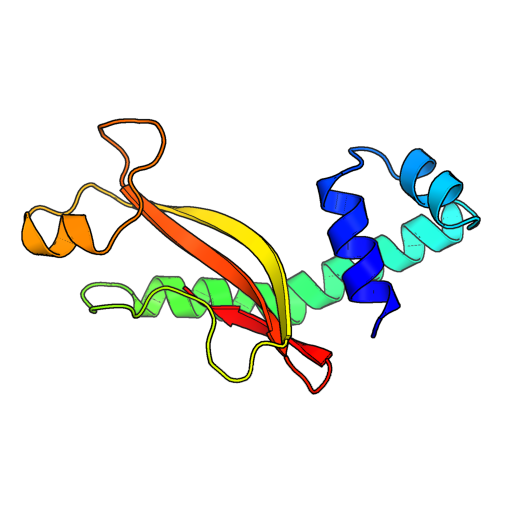 ? -2.114 12.217 18.952 1.00 62.97 101 ASN A N 1
ATOM 803 C CA . ASN A 1 101 ? -2.695 11.605 17.755 1.00 62.97 101 ASN A CA 1
ATOM 804 C C . ASN A 1 101 ? -2.489 10.086 17.751 1.00 62.97 101 ASN A C 1
ATOM 806 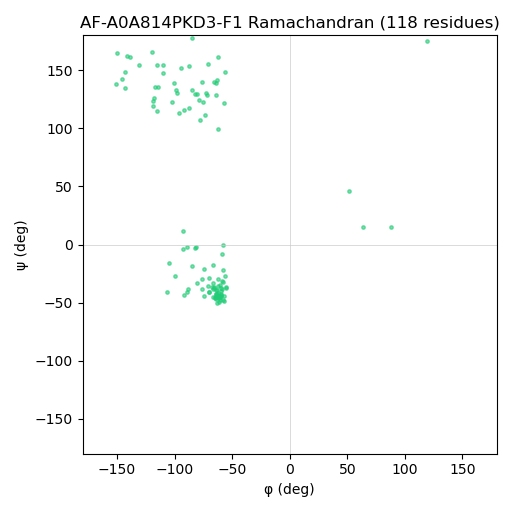O O . ASN A 1 101 ? -1.365 9.589 17.628 1.00 62.97 101 ASN A O 1
ATOM 810 N N . TYR A 1 102 ? -3.599 9.360 17.840 1.00 72.00 102 TYR A N 1
ATOM 811 C CA . TYR A 1 102 ? -3.643 7.908 17.690 1.00 72.00 102 TYR A CA 1
ATOM 812 C C . TYR A 1 102 ? -3.819 7.574 16.211 1.00 72.00 102 TYR A C 1
ATOM 814 O O . TYR A 1 102 ? -4.343 8.387 15.451 1.00 72.00 102 TYR A O 1
ATOM 822 N N . ALA A 1 103 ? -3.368 6.400 15.783 1.00 73.81 103 ALA A N 1
ATOM 823 C CA . ALA A 1 103 ? -3.531 5.974 14.403 1.00 73.81 103 ALA A CA 1
ATOM 824 C C . ALA A 1 103 ? -3.806 4.476 14.279 1.00 73.81 103 ALA A C 1
ATOM 826 O O . ALA A 1 103 ? -3.280 3.662 15.041 1.00 73.81 103 ALA A O 1
ATOM 827 N N . PHE A 1 104 ? -4.573 4.110 13.256 1.00 74.25 104 PHE A N 1
ATOM 828 C CA . PHE A 1 104 ? -4.567 2.752 12.728 1.00 74.25 104 PHE A CA 1
ATOM 829 C C . PHE A 1 104 ? -3.337 2.582 11.850 1.00 74.25 104 PHE A C 1
ATOM 831 O O . PHE A 1 104 ? -3.146 3.344 10.902 1.00 74.25 104 PHE A O 1
ATOM 838 N N . LYS A 1 105 ? -2.509 1.581 12.144 1.00 78.00 105 LYS A N 1
ATOM 839 C CA . LYS A 1 105 ? -1.542 1.115 11.156 1.00 78.00 105 LYS A CA 1
ATOM 840 C C . LYS A 1 105 ? -2.320 0.297 10.133 1.00 78.00 105 LYS A C 1
ATOM 842 O O . LYS A 1 105 ? -2.982 -0.652 10.514 1.00 78.00 105 LYS A O 1
ATOM 847 N N . VAL A 1 106 ? -2.254 0.676 8.867 1.00 76.50 106 VAL A N 1
ATOM 848 C CA . VAL A 1 106 ? -2.828 -0.098 7.765 1.00 76.50 106 VAL A CA 1
ATOM 849 C C . VAL A 1 106 ? -1.682 -0.571 6.895 1.00 76.50 106 VAL A C 1
ATOM 851 O O . VAL A 1 106 ? -0.743 0.176 6.623 1.00 76.50 106 VAL A O 1
ATOM 854 N N . GL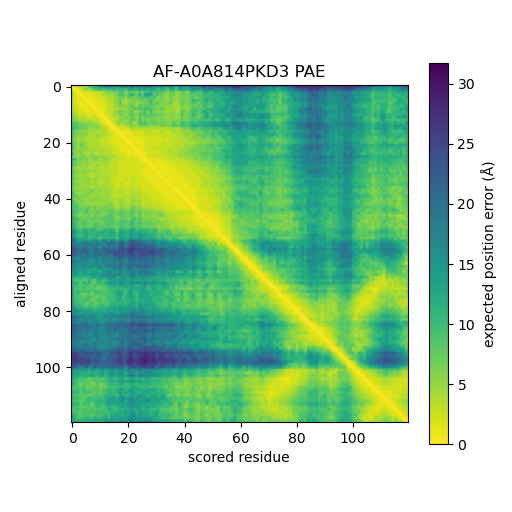N A 1 107 ? -1.725 -1.829 6.495 1.00 80.12 107 GLN A N 1
ATOM 855 C CA . GLN A 1 107 ? -0.709 -2.484 5.698 1.00 80.12 107 GLN A CA 1
ATOM 856 C C . GLN A 1 107 ? -1.321 -2.901 4.363 1.00 80.12 107 GLN A C 1
ATOM 858 O O . GLN A 1 107 ? -2.425 -3.442 4.315 1.00 80.12 107 GLN A O 1
ATOM 863 N N . ILE A 1 108 ? -0.592 -2.644 3.281 1.00 79.44 108 ILE A N 1
ATOM 864 C CA . ILE A 1 108 ? -0.890 -3.215 1.971 1.00 79.44 108 ILE A CA 1
ATOM 865 C C . ILE A 1 108 ? -0.082 -4.504 1.886 1.00 79.44 108 ILE A C 1
ATOM 867 O O . ILE A 1 108 ? 1.154 -4.483 1.937 1.00 79.44 108 ILE A O 1
ATOM 871 N N . ALA A 1 109 ? -0.785 -5.624 1.809 1.00 78.12 109 ALA A N 1
ATOM 872 C CA . ALA A 1 109 ? -0.204 -6.951 1.788 1.00 78.12 109 ALA A CA 1
ATOM 873 C C . ALA A 1 109 ? -0.362 -7.592 0.409 1.00 78.12 109 ALA A C 1
ATOM 875 O O . ALA A 1 109 ? -1.259 -7.265 -0.366 1.00 78.12 109 ALA A O 1
ATOM 876 N N . CYS A 1 110 ? 0.546 -8.511 0.109 1.00 79.50 110 CYS A N 1
ATOM 877 C CA . CYS A 1 110 ? 0.475 -9.401 -1.035 1.00 79.50 110 CYS A CA 1
ATOM 878 C C . CYS A 1 110 ? 0.413 -10.837 -0.512 1.00 79.50 110 CYS A C 1
ATOM 880 O O . CYS A 1 110 ? 1.254 -11.239 0.302 1.00 79.50 110 CYS A O 1
ATOM 882 N N . ASP A 1 111 ? -0.591 -11.599 -0.933 1.00 79.06 111 ASP A N 1
ATOM 883 C CA . ASP A 1 111 ? -0.782 -12.982 -0.499 1.00 79.06 111 ASP A CA 1
ATOM 884 C C . ASP A 1 111 ? 0.036 -13.990 -1.330 1.00 79.06 111 ASP A C 1
ATOM 886 O O . ASP A 1 111 ? 0.758 -13.641 -2.269 1.00 79.06 111 ASP A O 1
ATOM 890 N N . PHE A 1 112 ? -0.043 -15.275 -0.974 1.00 74.88 112 PHE A N 1
ATOM 891 C CA . PHE A 1 112 ? 0.654 -16.339 -1.712 1.00 74.88 112 PHE A CA 1
ATOM 892 C C . PHE A 1 112 ? 0.129 -16.564 -3.139 1.00 74.88 112 PHE A C 1
ATOM 894 O O . PHE A 1 112 ? 0.846 -17.138 -3.956 1.00 74.88 112 PHE A O 1
ATOM 901 N N . TYR A 1 113 ? -1.072 -16.076 -3.456 1.00 78.75 113 TYR A N 1
ATOM 902 C CA . TYR A 1 113 ? -1.645 -16.053 -4.805 1.00 78.75 113 TYR A CA 1
ATOM 903 C C . TYR A 1 113 ? -1.346 -14.742 -5.540 1.00 78.75 113 TYR A C 1
ATOM 905 O O . TYR A 1 113 ? -1.915 -14.479 -6.599 1.00 78.75 113 TYR A O 1
ATOM 913 N N . HIS A 1 114 ? -0.439 -13.934 -4.986 1.00 68.56 114 HIS A N 1
ATOM 914 C CA . HIS A 1 114 ? -0.012 -12.6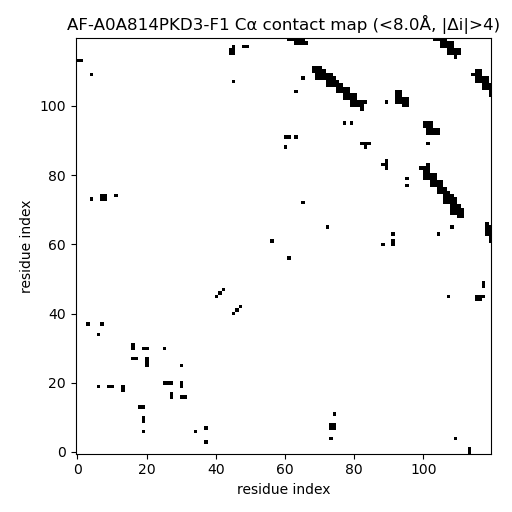39 -5.489 1.00 68.56 114 HIS A CA 1
ATOM 915 C C . HIS A 1 114 ? -1.105 -11.556 -5.532 1.00 68.56 114 HIS A C 1
ATOM 917 O O . HIS A 1 114 ? -0.922 -10.519 -6.168 1.00 68.56 114 HIS A O 1
ATOM 923 N N . ARG A 1 115 ? -2.233 -11.753 -4.848 1.00 73.50 115 ARG A N 1
ATOM 924 C CA . ARG A 1 115 ? -3.313 -10.764 -4.756 1.00 73.50 115 ARG A CA 1
ATOM 925 C C . ARG A 1 115 ? -2.920 -9.663 -3.778 1.00 73.50 115 ARG A C 1
ATOM 927 O O . ARG A 1 115 ? -2.344 -9.949 -2.730 1.00 73.50 115 ARG A O 1
ATOM 934 N N . ILE A 1 116 ? -3.244 -8.418 -4.125 1.00 73.75 116 ILE A N 1
ATOM 935 C CA . ILE A 1 116 ? -3.097 -7.276 -3.219 1.00 73.75 116 ILE A CA 1
ATOM 936 C C . ILE A 1 116 ? -4.344 -7.183 -2.344 1.00 73.75 116 ILE A C 1
ATOM 938 O O . ILE A 1 116 ? -5.455 -7.224 -2.867 1.00 73.75 116 ILE A O 1
ATOM 942 N N . SER A 1 117 ? -4.143 -7.015 -1.041 1.00 74.56 117 SER A N 1
ATOM 943 C CA . SER A 1 117 ? -5.195 -6.787 -0.049 1.00 74.56 117 SER A CA 1
ATOM 944 C C . SER A 1 117 ? -4.770 -5.729 0.970 1.00 74.56 117 SER A C 1
ATOM 946 O O . SER A 1 117 ? -3.582 -5.421 1.131 1.00 74.56 117 SER A O 1
ATOM 948 N N . THR A 1 118 ? -5.748 -5.164 1.674 1.00 73.94 118 THR A N 1
ATOM 949 C CA . THR A 1 118 ? -5.513 -4.309 2.844 1.00 73.94 118 THR A CA 1
ATOM 950 C C . THR A 1 118 ? -5.720 -5.070 4.152 1.00 73.94 118 THR A C 1
ATOM 952 O O . THR A 1 118 ? -6.661 -5.847 4.291 1.00 73.94 118 THR A O 1
ATOM 955 N N . CYS A 1 119 ? -4.855 -4.838 5.143 1.00 73.25 119 CYS A N 1
ATOM 956 C CA . CYS A 1 119 ? -5.047 -5.331 6.509 1.00 73.25 119 CYS A CA 1
ATOM 957 C C . CYS A 1 119 ? -4.612 -4.298 7.555 1.00 73.25 119 CYS A C 1
ATOM 959 O O . CYS A 1 119 ? -3.903 -3.342 7.242 1.00 73.25 119 CYS A O 1
ATOM 961 N N . VAL A 1 120 ? -5.069 -4.464 8.795 1.00 71.81 120 VAL A N 1
ATOM 962 C CA . VAL A 1 120 ? -4.852 -3.531 9.920 1.00 71.81 120 VAL A CA 1
ATOM 963 C C . VAL A 1 120 ? -3.926 -4.160 10.950 1.00 71.81 120 VAL A C 1
ATOM 965 O O . VAL A 1 120 ? -3.868 -5.404 10.995 1.00 71.81 120 VAL A O 1
#

Nearest PDB structures (foldseek):
  8hnp-assembly1_B  TM=3.866E-01  e=1.020E-01  Thermococcus onnurineus NA1
  4o9i-assembly1_X  TM=4.780E-01  e=1.316E+00  Homo sapiens
  4zm8-assembly2_C  TM=1.984E-01  e=1.406E+00  Ixodes scapularis
  4zm8-assembly2_D  TM=2.049E-01  e=3.520E+00  Ixodes scapularis
  7b5i-assembly1_AB  TM=2.452E-01  e=9.414E+00  Nostoc sp. PCC 7120 = FACHB-418

Solvent-accessible surface area (backbone atoms only — not comparable to full-atom values): 7100 Å² total; per-residue (Å²): 106,68,64,59,56,55,48,50,48,43,57,76,77,38,96,48,68,70,56,52,14,62,76,68,75,44,56,61,68,56,46,51,55,51,51,53,53,48,50,52,49,43,56,70,60,44,45,57,51,54,56,51,48,62,69,64,51,75,91,57,92,74,76,75,60,88,56,95,64,51,67,42,79,63,47,73,51,69,49,79,41,80,64,64,89,47,75,72,62,49,71,75,42,43,76,44,102,44,102,71,39,30,17,48,54,36,33,39,30,27,28,81,86,64,47,79,47,77,47,52

Radius of gyration: 16.72 Å; Cα contacts (8 Å, |Δi|>4): 150; chains: 1; bounding box: 35×30×49 Å

Secondary structure (DSSP, 8-state):
-HHHHHHHHHHHH-SSHHHHHHHHT--HHHHHHHHHHHHHHIIIIIHHHHHHHHHHTTT--PPPS--TTEEEEEEEEEEEEPPPSSTTGGGTSEE-SSTT-EEEEEEEEEETT--EEEE-

Foldseek 3Di:
DVVLLVLLLVVVVDVDLVVVCVVVVHDSVVSVVSVVVSVVCCVVAVVVQVVVCVVVPVPDQFDDDDDPQFPDFSDKDWAWDFDDPDPVVQVSWDDDPDNGITTHIKTFTAGPVRDTDIGD

pLDDT: mean 72.59, std 8.28, range [48.09, 89.94]

Organism: NCBI:txid392033